Protein AF-A0A9E6CEV5-F1 (afdb_monomer_lite)

Secondary structure (DSSP, 8-state):
------HHHHHHHHHHHHHHHHHHHHHHHHHHHHHHHHHHHTTT-EEEE-TTEEEEEEETTEEEEEE-SEEEE--TTTTEEEEEEE-

Foldseek 3Di:
DCPPDDPVNVVVVVVVVVVVVVVVVVVCVVVVVVVVVVVVQQPPQKDFAAQQWKKFKDAPNHTDDIDHGGIDGHHTPPRIDIDIDGD

Structure (mmCIF, N/CA/C/O backbone):
data_AF-A0A9E6CEV5-F1
#
_entry.id   AF-A0A9E6CEV5-F1
#
loop_
_atom_site.group_PDB
_atom_site.id
_atom_site.type_symbol
_atom_site.label_atom_id
_atom_site.label_alt_id
_atom_site.label_comp_id
_atom_site.label_asym_id
_atom_site.label_entity_id
_atom_site.label_seq_id
_atom_site.pdbx_PDB_ins_code
_atom_site.Cartn_x
_atom_site.Cartn_y
_atom_site.Cartn_z
_atom_site.occupancy
_atom_site.B_iso_or_equiv
_atom_site.auth_seq_id
_atom_site.auth_comp_id
_atom_site.auth_asym_id
_atom_site.auth_atom_id
_atom_site.pdbx_PDB_model_num
ATOM 1 N N . MET A 1 1 ? 43.196 4.125 -47.504 1.00 60.66 1 MET A N 1
ATOM 2 C CA . MET A 1 1 ? 42.634 4.518 -46.202 1.00 60.66 1 MET A CA 1
ATOM 3 C C . MET A 1 1 ? 41.174 4.805 -46.439 1.00 60.66 1 MET A C 1
ATOM 5 O O . MET A 1 1 ? 40.934 5.772 -47.129 1.00 60.66 1 MET A O 1
ATOM 9 N N . ASP A 1 2 ? 40.269 3.987 -45.908 1.00 63.75 2 ASP A N 1
ATOM 10 C CA . ASP A 1 2 ? 38.863 4.350 -45.692 1.00 63.75 2 ASP A CA 1
ATOM 11 C C . ASP A 1 2 ? 38.374 3.535 -44.489 1.00 63.75 2 ASP A C 1
ATOM 13 O O . ASP A 1 2 ? 37.731 2.500 -44.616 1.00 63.75 2 ASP A O 1
ATOM 17 N N . ASP A 1 3 ? 38.759 3.996 -43.297 1.00 67.69 3 ASP A N 1
ATOM 18 C CA . ASP A 1 3 ? 38.206 3.565 -42.000 1.00 67.69 3 ASP A CA 1
ATOM 19 C C . ASP A 1 3 ? 36.866 4.282 -41.723 1.00 67.69 3 ASP A C 1
ATOM 21 O O . ASP A 1 3 ? 36.517 4.640 -40.599 1.00 67.69 3 ASP A O 1
ATOM 25 N N . PHE A 1 4 ? 36.108 4.563 -42.784 1.00 67.25 4 PHE A N 1
ATOM 26 C CA . PHE A 1 4 ? 34.759 5.083 -42.669 1.00 67.25 4 PHE A CA 1
ATOM 27 C C . PHE A 1 4 ? 33.823 3.887 -42.582 1.00 67.25 4 PHE A C 1
ATOM 29 O O . PHE A 1 4 ? 33.513 3.247 -43.586 1.00 67.25 4 PHE A O 1
ATOM 36 N N . ARG A 1 5 ? 33.392 3.572 -41.354 1.00 70.00 5 ARG A N 1
ATOM 37 C CA . ARG A 1 5 ? 32.260 2.666 -41.114 1.00 70.00 5 ARG A CA 1
ATOM 38 C C . ARG A 1 5 ? 31.133 3.068 -42.064 1.00 70.00 5 ARG A C 1
ATOM 40 O O . ARG A 1 5 ? 30.712 4.227 -42.040 1.00 70.00 5 ARG A O 1
ATOM 47 N N . SER A 1 6 ? 30.685 2.135 -42.905 1.00 77.44 6 SER A N 1
ATOM 48 C CA . SER A 1 6 ? 29.598 2.404 -43.842 1.00 77.44 6 SER A CA 1
ATOM 49 C C . SER A 1 6 ? 28.378 2.869 -43.040 1.00 77.44 6 SER A C 1
ATOM 51 O O . SER A 1 6 ? 28.119 2.291 -41.976 1.00 77.44 6 SER A O 1
ATOM 53 N N . PRO A 1 7 ? 27.625 3.891 -43.488 1.00 76.56 7 PRO A N 1
ATOM 54 C CA . PRO A 1 7 ? 26.448 4.376 -42.768 1.00 76.56 7 PRO A CA 1
ATOM 55 C C . PRO A 1 7 ? 25.508 3.245 -42.314 1.00 76.56 7 PRO A C 1
ATOM 57 O O . PRO A 1 7 ? 24.992 3.272 -41.199 1.00 76.56 7 PRO A O 1
ATOM 60 N N . ASP A 1 8 ? 25.376 2.192 -43.122 1.00 79.44 8 ASP A N 1
ATOM 61 C CA . ASP A 1 8 ? 24.537 1.019 -42.852 1.00 79.44 8 ASP A CA 1
ATOM 62 C C . ASP A 1 8 ? 24.963 0.188 -41.628 1.00 79.44 8 ASP A C 1
ATOM 64 O O . ASP A 1 8 ? 24.116 -0.402 -40.947 1.00 79.44 8 ASP A O 1
ATOM 68 N N . ASP A 1 9 ? 26.260 0.143 -41.318 1.00 82.75 9 ASP A N 1
ATOM 69 C CA . ASP A 1 9 ? 26.780 -0.602 -40.168 1.00 82.75 9 ASP A CA 1
ATOM 70 C C . ASP A 1 9 ? 26.437 0.112 -38.858 1.00 82.75 9 ASP A C 1
ATOM 72 O O . ASP A 1 9 ? 26.030 -0.529 -37.885 1.00 82.75 9 ASP A O 1
ATOM 76 N N . LEU A 1 10 ? 26.498 1.448 -38.860 1.00 82.62 10 LEU A N 1
ATOM 77 C CA . LEU A 1 10 ? 26.101 2.286 -37.726 1.00 82.62 10 LEU A CA 1
ATOM 78 C C . LEU A 1 10 ? 24.610 2.108 -37.420 1.00 82.62 10 LEU A C 1
ATOM 80 O O . LEU A 1 10 ? 24.241 1.826 -36.278 1.00 82.62 10 LEU A O 1
ATOM 84 N N . PHE A 1 11 ? 23.761 2.155 -38.451 1.00 85.50 11 PHE A N 1
ATOM 85 C CA . PHE A 1 11 ? 22.321 1.941 -38.294 1.00 85.50 11 PHE A CA 1
ATOM 86 C C . PHE A 1 11 ? 21.987 0.540 -37.762 1.00 85.50 11 PHE A C 1
ATOM 88 O O . PHE A 1 11 ? 21.078 0.377 -36.943 1.00 85.50 11 PHE A O 1
ATOM 95 N N . ARG A 1 12 ? 22.725 -0.494 -38.180 1.00 87.25 12 ARG A N 1
ATOM 96 C CA . ARG A 1 12 ? 22.517 -1.871 -37.705 1.00 87.25 12 ARG A CA 1
ATOM 97 C C . ARG A 1 12 ? 22.921 -2.046 -36.244 1.00 87.25 12 ARG A C 1
ATOM 99 O O . ARG A 1 12 ? 22.217 -2.736 -35.498 1.00 87.25 12 ARG A O 1
ATOM 106 N N . GLU A 1 13 ? 24.030 -1.441 -35.826 1.00 89.38 13 GLU A N 1
ATOM 107 C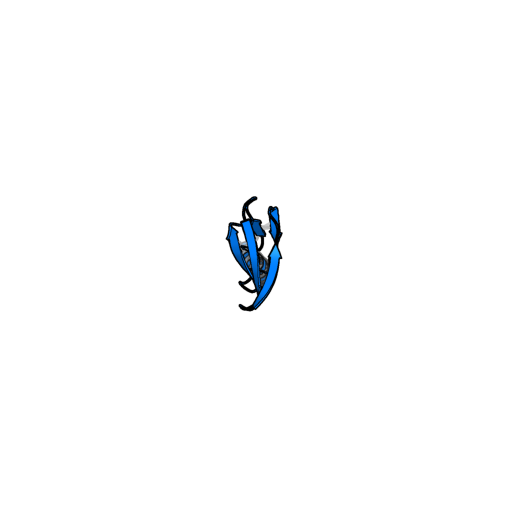 CA . GLU A 1 13 ? 24.451 -1.449 -34.425 1.00 89.38 13 GLU A CA 1
ATOM 108 C C . GLU A 1 13 ? 23.458 -0.706 -33.532 1.00 89.38 13 GLU A C 1
ATOM 110 O O . GLU A 1 13 ? 23.098 -1.213 -32.467 1.00 89.38 13 GLU A O 1
ATOM 115 N N . GLU A 1 14 ? 22.959 0.447 -33.977 1.00 87.44 14 GLU A N 1
ATOM 116 C CA . GLU A 1 14 ? 21.923 1.199 -33.271 1.00 87.44 14 GLU A CA 1
ATOM 117 C C . GLU A 1 14 ? 20.622 0.404 -33.154 1.00 87.44 14 GLU A C 1
ATOM 119 O O . GLU A 1 14 ? 20.097 0.246 -32.051 1.00 87.44 14 GLU A O 1
ATOM 124 N N . ALA A 1 15 ? 20.141 -0.196 -34.245 1.00 89.50 15 ALA A N 1
ATOM 125 C CA . ALA A 1 15 ? 18.945 -1.035 -34.224 1.00 89.50 15 ALA A CA 1
ATOM 126 C C . ALA A 1 15 ? 19.102 -2.239 -33.279 1.00 89.50 15 ALA A C 1
ATOM 128 O O . ALA A 1 15 ? 18.177 -2.585 -32.538 1.00 89.50 15 ALA A O 1
ATOM 129 N N . LYS A 1 16 ? 20.285 -2.868 -33.255 1.00 92.38 16 LYS A N 1
ATOM 130 C CA . LYS A 1 16 ? 20.590 -3.976 -32.339 1.00 92.38 16 LYS A CA 1
ATOM 131 C C . LYS A 1 16 ? 20.621 -3.505 -30.884 1.00 92.38 16 LYS A C 1
ATOM 133 O O . LYS A 1 16 ? 20.057 -4.192 -30.034 1.00 92.38 16 LYS A O 1
ATOM 138 N N . LYS A 1 17 ? 21.211 -2.338 -30.598 1.00 89.56 17 LYS A N 1
ATOM 139 C CA . LYS A 1 17 ? 21.213 -1.718 -29.261 1.00 89.56 17 LYS A CA 1
ATOM 140 C C . LYS A 1 17 ? 19.799 -1.364 -28.804 1.00 89.56 17 LYS A C 1
ATOM 142 O O . LYS A 1 17 ? 19.430 -1.737 -27.699 1.00 89.56 17 LYS A O 1
ATOM 147 N N . ILE A 1 18 ? 18.984 -0.731 -29.649 1.00 91.31 18 ILE A N 1
ATOM 148 C CA . ILE A 1 18 ? 17.588 -0.374 -29.338 1.00 91.31 18 ILE A CA 1
ATOM 149 C C . ILE A 1 18 ? 16.754 -1.628 -29.067 1.00 91.31 18 ILE A C 1
ATOM 151 O O . ILE A 1 18 ? 16.038 -1.699 -28.069 1.00 91.31 18 ILE A O 1
ATOM 155 N N . LYS A 1 19 ? 16.885 -2.655 -29.913 1.00 92.94 19 LYS A N 1
ATOM 156 C CA . LYS A 1 19 ? 16.189 -3.934 -29.731 1.00 92.94 19 LYS A CA 1
ATOM 157 C C . LYS A 1 19 ? 16.613 -4.640 -28.442 1.00 92.94 19 LYS A C 1
ATOM 159 O O . LYS A 1 19 ? 15.765 -5.197 -27.747 1.00 92.94 19 LYS A O 1
ATOM 164 N N . GLN A 1 20 ? 17.908 -4.619 -28.126 1.00 92.56 20 GLN A N 1
ATOM 165 C CA . GLN A 1 20 ? 18.445 -5.198 -26.898 1.00 92.56 20 GLN A CA 1
ATOM 166 C C . GLN A 1 20 ? 17.942 -4.437 -25.665 1.00 92.56 20 GLN A C 1
ATOM 168 O O . GLN A 1 20 ? 17.379 -5.064 -24.773 1.00 92.56 20 GLN A O 1
ATOM 173 N N . MET A 1 21 ? 18.014 -3.102 -25.672 1.00 87.50 21 MET A N 1
ATOM 174 C CA . MET A 1 21 ? 17.462 -2.257 -24.608 1.00 87.50 21 MET A CA 1
ATOM 175 C C . MET A 1 21 ? 15.973 -2.540 -24.389 1.00 87.50 21 MET A C 1
ATOM 177 O O . MET A 1 21 ? 15.558 -2.784 -23.261 1.00 87.50 21 MET A O 1
ATOM 181 N N . GLY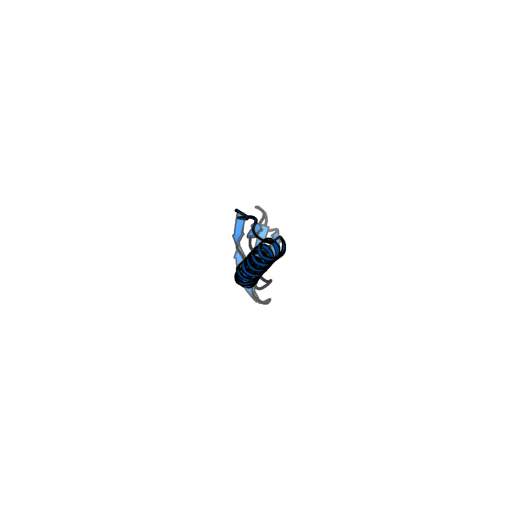 A 1 22 ? 15.165 -2.594 -25.454 1.00 91.00 22 GLY A N 1
ATOM 182 C CA . GLY A 1 22 ? 13.736 -2.907 -25.347 1.00 91.00 22 GLY A CA 1
ATOM 183 C C . GLY A 1 22 ? 13.463 -4.272 -24.707 1.00 91.00 22 GLY A C 1
ATOM 184 O O . GLY A 1 22 ? 12.554 -4.406 -23.890 1.00 91.00 22 GLY A O 1
ATOM 185 N N . LYS A 1 23 ? 14.284 -5.281 -25.020 1.00 92.62 23 LYS A N 1
ATOM 186 C CA . LYS A 1 23 ? 14.193 -6.616 -24.414 1.00 92.62 23 LYS A CA 1
ATOM 187 C C . LYS A 1 23 ? 14.559 -6.602 -22.926 1.00 92.62 23 LYS A C 1
ATOM 189 O O . LYS A 1 23 ? 13.909 -7.289 -22.138 1.00 92.62 23 LYS A O 1
ATOM 194 N N . ASP A 1 24 ? 15.550 -5.801 -22.545 1.00 91.25 24 ASP A N 1
ATOM 195 C CA . ASP A 1 24 ? 15.965 -5.638 -21.153 1.00 91.25 24 ASP A CA 1
ATOM 196 C C . ASP A 1 24 ? 14.879 -4.924 -20.329 1.00 91.25 24 ASP A C 1
ATOM 198 O O . ASP A 1 24 ? 14.534 -5.399 -19.249 1.00 91.25 24 ASP A O 1
ATOM 202 N N . TYR A 1 25 ? 14.235 -3.878 -20.864 1.00 89.00 25 TYR A N 1
ATOM 203 C CA . TYR A 1 25 ? 13.078 -3.235 -20.219 1.00 89.00 25 TYR A CA 1
ATOM 204 C C . TYR A 1 25 ? 11.868 -4.169 -20.112 1.00 89.00 25 TYR A C 1
ATOM 206 O O . TYR A 1 25 ? 11.225 -4.229 -19.062 1.00 89.00 25 TYR A O 1
ATOM 214 N N . ALA A 1 26 ? 11.577 -4.941 -21.164 1.00 93.88 26 ALA A N 1
ATOM 215 C CA . ALA A 1 26 ? 10.461 -5.885 -21.171 1.00 93.88 26 ALA A CA 1
ATOM 216 C C . ALA A 1 26 ? 10.563 -6.927 -20.044 1.00 93.88 26 ALA A C 1
ATOM 218 O O . ALA A 1 26 ? 9.545 -7.343 -19.492 1.00 93.88 26 ALA A O 1
ATOM 219 N N . LYS A 1 27 ? 11.785 -7.299 -19.643 1.00 94.75 27 LYS A N 1
ATOM 220 C CA . LYS A 1 27 ? 12.032 -8.202 -18.510 1.00 94.75 27 LYS A CA 1
ATOM 221 C C . LYS A 1 27 ? 11.547 -7.631 -17.170 1.00 94.75 27 LYS A C 1
ATOM 223 O O . LYS A 1 27 ? 11.162 -8.404 -16.295 1.00 94.75 27 LYS A O 1
ATOM 228 N N . PHE A 1 28 ? 11.541 -6.308 -17.002 1.00 95.62 28 PHE A N 1
ATOM 229 C CA . PHE A 1 28 ? 11.119 -5.649 -15.760 1.00 95.62 28 PHE A CA 1
ATOM 230 C C . PHE A 1 28 ? 9.630 -5.299 -15.718 1.00 95.62 28 PHE A C 1
ATOM 232 O O . PHE A 1 28 ? 9.103 -5.070 -14.631 1.00 95.62 28 PHE A O 1
ATOM 239 N N . ILE A 1 29 ? 8.929 -5.315 -16.857 1.00 96.31 29 ILE A N 1
ATOM 240 C CA . ILE A 1 29 ? 7.476 -5.086 -16.922 1.00 96.31 29 ILE A CA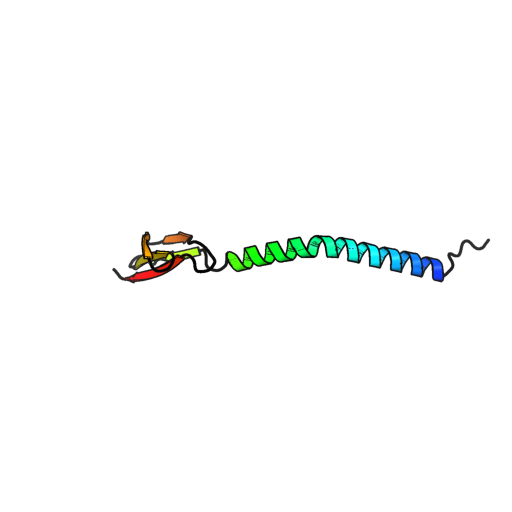 1
ATOM 241 C C . ILE A 1 29 ? 6.691 -5.936 -15.906 1.00 96.31 29 ILE A C 1
ATOM 243 O O . ILE A 1 29 ? 5.924 -5.348 -15.145 1.00 96.31 29 ILE A O 1
ATOM 247 N N . PRO A 1 30 ? 6.861 -7.272 -15.808 1.00 96.06 30 PRO A N 1
ATOM 248 C CA . PRO A 1 30 ? 6.090 -8.062 -14.846 1.00 96.06 30 PRO A CA 1
ATOM 249 C C . PRO A 1 30 ? 6.364 -7.654 -13.393 1.00 96.06 30 PRO A C 1
ATOM 251 O O . PRO A 1 30 ? 5.444 -7.617 -12.581 1.00 96.06 30 PRO A O 1
ATOM 254 N N . ILE A 1 31 ? 7.606 -7.285 -13.069 1.00 96.69 31 ILE A N 1
ATOM 255 C CA . ILE A 1 31 ? 7.981 -6.814 -11.729 1.00 96.69 31 ILE A CA 1
ATOM 256 C C . ILE A 1 31 ? 7.287 -5.483 -11.429 1.00 96.69 31 ILE A C 1
ATOM 258 O O . ILE A 1 31 ? 6.702 -5.324 -10.360 1.00 96.69 31 ILE A O 1
ATOM 262 N N . ALA A 1 32 ? 7.303 -4.549 -12.383 1.00 96.44 32 ALA A N 1
ATOM 263 C CA . ALA A 1 32 ? 6.631 -3.262 -12.251 1.00 96.44 32 ALA A CA 1
ATOM 264 C C . ALA A 1 32 ? 5.114 -3.425 -12.064 1.00 96.44 32 ALA A C 1
ATOM 266 O O . ALA A 1 32 ? 4.528 -2.767 -11.207 1.00 96.44 32 ALA A O 1
ATOM 267 N N . VAL A 1 33 ? 4.486 -4.343 -12.807 1.00 97.38 33 VAL A N 1
ATOM 268 C CA . VAL A 1 33 ? 3.056 -4.655 -12.668 1.00 97.38 33 VAL A CA 1
ATOM 269 C C . VAL A 1 33 ? 2.747 -5.217 -11.280 1.00 97.38 33 VAL A C 1
ATOM 271 O O . VAL A 1 33 ? 1.821 -4.744 -10.629 1.00 97.38 33 VAL A O 1
ATOM 274 N N . VAL A 1 34 ? 3.528 -6.182 -10.787 1.00 97.25 34 VAL A N 1
ATOM 275 C CA . VAL A 1 34 ? 3.325 -6.750 -9.442 1.00 97.25 34 VAL A CA 1
ATOM 276 C C . VAL A 1 34 ? 3.510 -5.688 -8.358 1.00 97.25 34 VAL A C 1
ATOM 278 O O . VAL A 1 34 ? 2.681 -5.588 -7.456 1.00 97.25 34 VAL A O 1
ATOM 281 N N . ALA A 1 35 ? 4.551 -4.860 -8.460 1.00 96.75 35 ALA A N 1
ATOM 282 C CA . ALA A 1 35 ? 4.780 -3.764 -7.523 1.00 96.75 35 ALA A CA 1
ATOM 283 C C . ALA A 1 35 ? 3.601 -2.778 -7.509 1.00 96.75 35 ALA A C 1
ATOM 285 O O . ALA A 1 35 ? 3.123 -2.399 -6.440 1.00 96.75 35 ALA A O 1
ATOM 286 N N . LEU A 1 36 ? 3.081 -2.423 -8.688 1.00 96.62 36 LEU A N 1
ATOM 287 C CA . LEU A 1 36 ? 1.912 -1.560 -8.813 1.00 96.62 36 LEU A CA 1
ATOM 288 C C . LEU A 1 36 ? 0.672 -2.184 -8.158 1.00 96.62 36 LEU A C 1
ATOM 290 O O . LEU A 1 36 ? -0.019 -1.505 -7.402 1.00 96.62 36 LEU A O 1
ATOM 294 N N . LEU A 1 37 ? 0.411 -3.475 -8.385 1.00 95.31 37 LEU A N 1
ATOM 295 C CA . LEU A 1 37 ? -0.712 -4.181 -7.759 1.00 95.31 37 LEU A CA 1
ATOM 296 C C . LEU A 1 37 ? -0.605 -4.205 -6.230 1.00 95.31 37 LEU A C 1
ATOM 298 O O . LEU A 1 37 ? -1.616 -4.031 -5.552 1.00 95.31 37 LEU A O 1
ATOM 302 N N . ILE A 1 38 ? 0.600 -4.374 -5.678 1.00 94.56 38 ILE A N 1
ATOM 303 C CA . ILE A 1 38 ? 0.827 -4.318 -4.227 1.00 94.56 38 ILE A CA 1
ATOM 304 C C . ILE A 1 38 ? 0.510 -2.920 -3.690 1.00 94.56 38 ILE A C 1
ATOM 306 O O . ILE A 1 38 ? -0.221 -2.798 -2.708 1.00 94.56 38 ILE A O 1
ATOM 310 N N . ILE A 1 39 ? 1.006 -1.865 -4.342 1.00 94.00 39 ILE A N 1
ATOM 311 C CA . ILE A 1 39 ? 0.755 -0.475 -3.930 1.00 94.00 39 ILE A CA 1
ATOM 312 C C . ILE A 1 39 ? -0.746 -0.168 -3.945 1.00 94.00 39 ILE A C 1
ATOM 314 O O . ILE A 1 39 ? -1.274 0.364 -2.968 1.00 94.00 39 ILE A O 1
ATOM 318 N N . LEU A 1 40 ? -1.441 -0.543 -5.022 1.00 92.50 40 LEU A N 1
ATOM 319 C CA . LEU A 1 40 ? -2.890 -0.368 -5.137 1.00 92.50 40 LEU A CA 1
ATOM 320 C C . LEU A 1 40 ? -3.644 -1.185 -4.081 1.00 92.50 40 LEU A C 1
ATOM 322 O O . LEU A 1 40 ? -4.595 -0.690 -3.484 1.00 92.50 40 LEU A O 1
ATOM 326 N N . GLY A 1 41 ? -3.198 -2.411 -3.801 1.00 90.12 41 GLY A N 1
ATOM 327 C CA . GLY A 1 41 ? -3.807 -3.263 -2.784 1.00 90.12 41 GLY A CA 1
ATOM 328 C C . GLY A 1 41 ? -3.676 -2.699 -1.371 1.00 90.12 41 GLY A C 1
ATOM 329 O O . GLY A 1 41 ? -4.616 -2.800 -0.589 1.00 90.12 41 GLY A O 1
ATOM 330 N N . LEU A 1 42 ? -2.547 -2.067 -1.046 1.00 91.19 42 LEU A N 1
ATOM 331 C CA . LEU A 1 42 ? -2.289 -1.480 0.271 1.00 91.19 42 LEU A CA 1
ATOM 332 C C . LEU A 1 42 ? -3.036 -0.161 0.520 1.00 91.19 42 LEU A C 1
ATOM 334 O O . LEU A 1 42 ? -3.021 0.335 1.654 1.00 91.19 42 LEU A O 1
ATOM 338 N N . GLN A 1 43 ? -3.707 0.410 -0.485 1.00 87.00 43 GLN A N 1
ATOM 339 C CA . GLN A 1 43 ? -4.482 1.631 -0.290 1.00 87.00 43 GLN A CA 1
ATOM 340 C C . GLN A 1 43 ? -5.571 1.439 0.772 1.00 87.00 43 GLN A C 1
ATOM 342 O O . GLN A 1 43 ? -6.316 0.460 0.785 1.00 87.00 43 GLN A O 1
ATOM 347 N N . GLY A 1 44 ? -5.665 2.408 1.684 1.00 85.19 44 GLY A N 1
ATOM 348 C CA . GLY A 1 44 ? -6.681 2.416 2.734 1.00 85.19 44 GLY A CA 1
ATOM 349 C C . GLY A 1 44 ? -6.494 1.352 3.819 1.00 85.19 44 GLY A C 1
ATOM 350 O O . GLY A 1 44 ? -7.451 1.060 4.530 1.00 85.19 44 GLY A O 1
ATOM 351 N N . THR A 1 45 ? -5.301 0.764 3.962 1.00 92.19 45 THR A N 1
ATOM 352 C CA . THR A 1 45 ? -4.971 -0.159 5.069 1.00 92.19 45 THR A CA 1
ATOM 353 C C . THR A 1 45 ? -4.807 0.546 6.408 1.00 92.19 45 THR A C 1
ATOM 355 O O . THR A 1 45 ? -5.043 -0.058 7.448 1.00 92.19 45 THR A O 1
ATOM 358 N N . ILE A 1 46 ? -4.435 1.822 6.405 1.00 93.75 46 ILE A N 1
ATOM 359 C CA . ILE A 1 46 ? -4.272 2.627 7.615 1.00 93.75 46 ILE A CA 1
ATOM 360 C C . ILE A 1 46 ? -5.548 3.438 7.842 1.00 93.75 46 ILE A C 1
ATOM 362 O O . ILE A 1 46 ? -6.095 4.019 6.904 1.00 93.75 46 ILE A O 1
ATOM 366 N N . TYR A 1 47 ? -6.026 3.472 9.082 1.00 92.94 47 TYR A N 1
ATOM 367 C CA . TYR A 1 47 ? -7.181 4.263 9.495 1.00 92.94 47 TYR A CA 1
ATOM 368 C C . TYR A 1 47 ? -6.982 4.797 10.912 1.00 92.94 47 TYR A C 1
ATOM 370 O O . TYR A 1 47 ? -6.234 4.228 11.705 1.00 92.94 47 TYR A O 1
ATOM 378 N N . SER A 1 48 ? -7.661 5.892 11.229 1.00 94.25 48 SER A N 1
ATOM 379 C CA . SER A 1 48 ? -7.636 6.510 12.552 1.00 94.25 48 SER A CA 1
ATOM 380 C C . SER A 1 48 ? -9.025 6.511 13.172 1.00 94.25 48 SER A C 1
ATOM 382 O O . SER A 1 48 ? -10.011 6.710 12.462 1.00 94.25 48 SER A O 1
ATOM 384 N N . ILE A 1 49 ? -9.083 6.334 14.487 1.00 96.56 49 ILE A N 1
ATOM 385 C CA . ILE A 1 49 ? -10.299 6.438 15.296 1.00 96.56 49 ILE A CA 1
ATOM 386 C C . ILE A 1 49 ? -10.191 7.675 16.188 1.00 96.56 49 ILE A C 1
ATOM 388 O O . ILE A 1 49 ? -9.135 7.903 16.788 1.00 96.56 49 ILE A O 1
ATOM 392 N N . GLY A 1 50 ? -11.256 8.482 16.237 1.00 94.69 50 GLY A N 1
ATOM 393 C CA . GLY A 1 50 ? -11.313 9.680 17.072 1.00 94.69 50 GLY A CA 1
ATOM 394 C C . GLY A 1 50 ? -11.302 9.369 18.578 1.00 94.69 50 GLY A C 1
ATOM 395 O O . GLY A 1 50 ? -11.615 8.249 18.968 1.00 94.69 50 GLY A O 1
ATOM 396 N N . PRO A 1 51 ? -10.954 10.347 19.434 1.00 94.12 51 PRO A N 1
ATOM 397 C CA . PRO A 1 51 ? -10.915 10.183 20.895 1.00 94.12 51 PRO A CA 1
ATOM 398 C C . PRO A 1 51 ? -12.270 9.813 21.513 1.00 94.12 51 PRO A C 1
ATOM 400 O O . PRO A 1 51 ? -12.301 9.048 22.471 1.00 94.12 51 PRO A O 1
ATOM 403 N N . ASP A 1 52 ? -13.367 10.291 20.923 1.00 94.56 52 ASP A N 1
ATOM 404 C CA . ASP A 1 52 ? -14.741 10.013 21.365 1.00 94.56 52 ASP A CA 1
ATOM 405 C C . ASP A 1 52 ? -15.408 8.907 20.521 1.00 94.56 52 ASP A C 1
ATOM 407 O O . A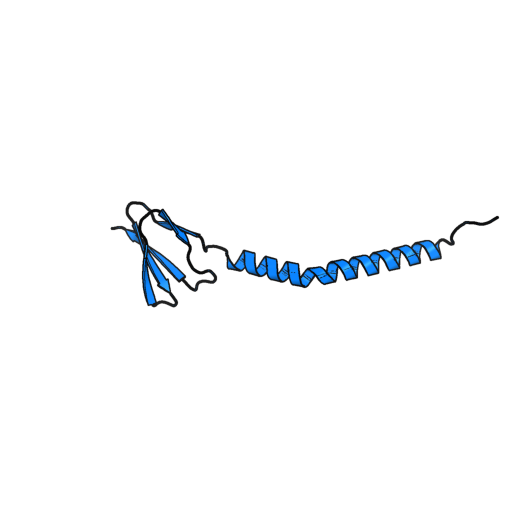SP A 1 52 ? -16.633 8.822 20.423 1.00 94.56 52 ASP A O 1
ATOM 411 N N . GLU A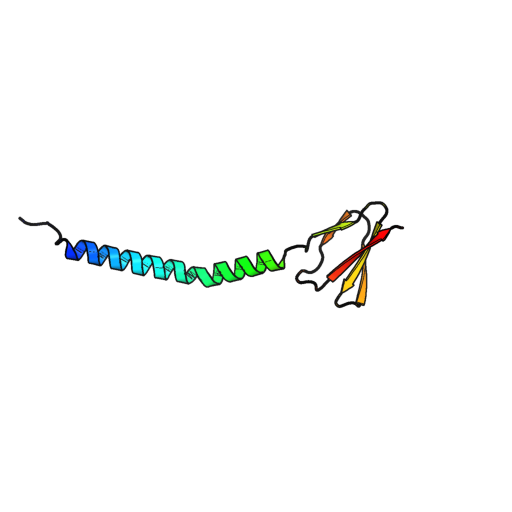 1 53 ? -14.610 8.087 19.830 1.00 95.69 53 GLU A N 1
ATOM 412 C CA . GLU A 1 53 ? -15.086 7.028 18.944 1.00 95.69 53 GLU A CA 1
ATOM 413 C C . GLU A 1 53 ? -14.447 5.679 19.283 1.00 95.69 53 GLU A C 1
ATOM 415 O O . GLU A 1 53 ? -13.311 5.581 19.742 1.00 95.69 53 GLU A O 1
ATOM 420 N N . VAL A 1 54 ? -15.172 4.607 18.977 1.00 94.88 54 VAL A N 1
ATOM 421 C CA . VAL A 1 54 ? -14.661 3.237 18.972 1.00 94.88 54 VAL A CA 1
ATOM 422 C C . VAL A 1 54 ? -14.793 2.676 17.564 1.00 94.88 54 VAL A C 1
ATOM 424 O O . VAL A 1 54 ? -15.853 2.734 16.938 1.00 94.88 54 VAL A O 1
ATOM 427 N N . GLY A 1 55 ? -13.705 2.115 17.042 1.00 95.62 55 GLY A N 1
ATOM 428 C CA . GLY A 1 55 ? -13.704 1.481 15.729 1.00 95.62 55 GLY A CA 1
ATOM 429 C C . GLY A 1 55 ? -14.242 0.060 15.810 1.00 95.62 55 GLY A C 1
ATOM 430 O O . GLY A 1 55 ? -13.590 -0.812 16.373 1.00 95.62 55 GLY A O 1
ATOM 431 N N . VAL A 1 56 ? -15.404 -0.214 15.221 1.00 95.62 56 VAL A N 1
ATOM 432 C CA . VAL A 1 56 ? -15.923 -1.582 15.089 1.00 95.62 56 VAL A CA 1
ATOM 433 C C . VAL A 1 56 ? -15.363 -2.212 13.820 1.00 95.62 56 VAL A C 1
ATOM 435 O O . VAL A 1 56 ? -15.664 -1.771 12.708 1.00 95.62 56 VAL A O 1
ATOM 438 N N . VAL A 1 57 ? -14.555 -3.260 13.981 1.00 95.81 57 VAL A N 1
ATOM 439 C CA . VAL A 1 57 ? -13.911 -3.977 12.878 1.00 95.81 57 VAL A CA 1
ATOM 440 C C . VAL A 1 57 ? -14.701 -5.233 12.537 1.00 95.81 57 VAL A C 1
ATOM 442 O O . VAL A 1 57 ? -14.890 -6.134 13.360 1.00 95.81 57 VAL A O 1
ATOM 445 N N . GLN A 1 58 ? -15.113 -5.314 11.278 1.00 96.06 58 GLN A N 1
ATOM 446 C CA . GLN A 1 58 ? -15.799 -6.459 10.701 1.00 96.06 58 GLN A CA 1
ATOM 447 C C . GLN A 1 58 ? -14.937 -7.083 9.609 1.00 96.06 58 GLN A C 1
ATOM 449 O O . GLN A 1 58 ? -14.431 -6.381 8.736 1.00 96.06 58 GLN A O 1
ATOM 454 N N . ARG A 1 59 ? -14.799 -8.407 9.616 1.00 95.56 59 ARG A N 1
ATOM 455 C CA . ARG A 1 59 ? -14.103 -9.166 8.575 1.00 95.56 59 ARG A CA 1
ATOM 456 C C . ARG A 1 59 ? -15.110 -10.009 7.817 1.00 95.56 59 ARG A C 1
ATOM 458 O O . ARG A 1 59 ? -15.822 -10.803 8.427 1.00 95.56 59 ARG A O 1
ATOM 465 N N . PHE A 1 60 ? -15.201 -9.807 6.504 1.00 93.88 60 PHE A N 1
ATOM 466 C CA . PHE A 1 60 ? -16.225 -10.446 5.663 1.00 93.88 60 PHE A CA 1
ATOM 467 C C . PHE A 1 60 ? -17.654 -10.317 6.240 1.00 93.88 60 PHE A C 1
ATOM 469 O O . PHE A 1 60 ? -18.440 -11.260 6.207 1.00 93.88 60 PHE A O 1
ATOM 476 N N . GLY A 1 61 ? -17.971 -9.161 6.837 1.00 92.12 61 GLY A N 1
ATOM 477 C CA . GLY A 1 61 ? -19.279 -8.884 7.448 1.00 92.12 61 GLY A CA 1
ATOM 478 C C . GLY A 1 61 ? -19.508 -9.488 8.839 1.00 92.12 61 GLY A C 1
ATOM 479 O O . GLY A 1 61 ? -20.579 -9.300 9.404 1.00 92.12 61 GLY A O 1
ATOM 480 N N . LYS A 1 62 ? -18.527 -10.190 9.420 1.00 94.38 62 LYS A N 1
ATOM 481 C CA . LYS A 1 62 ? -18.599 -10.698 10.798 1.00 94.38 62 LYS A CA 1
ATOM 482 C C . LYS A 1 62 ? -17.807 -9.805 11.739 1.00 94.38 62 LYS A C 1
ATOM 484 O O . LYS A 1 62 ? -16.689 -9.414 11.409 1.00 94.38 62 LYS A O 1
ATOM 489 N N . TYR A 1 63 ? -18.358 -9.513 12.913 1.00 95.12 63 TYR A N 1
ATOM 490 C CA . TYR A 1 63 ? -17.633 -8.803 13.966 1.00 95.12 63 TYR A CA 1
ATOM 491 C C . TYR A 1 63 ? -16.383 -9.587 14.385 1.00 95.12 63 TYR A C 1
ATOM 493 O O . TYR A 1 63 ? -16.450 -10.799 14.592 1.00 95.12 63 TYR A O 1
ATOM 501 N N . VAL A 1 64 ? -15.250 -8.891 14.492 1.00 94.69 64 VAL A N 1
ATOM 502 C CA . VAL A 1 64 ? -13.982 -9.481 14.943 1.00 94.69 64 VAL A CA 1
ATOM 503 C C . VAL A 1 64 ? -13.495 -8.819 16.219 1.00 94.69 64 VAL A C 1
ATOM 505 O O . VAL A 1 64 ? -13.152 -9.515 17.169 1.00 94.69 64 VAL A O 1
ATOM 508 N N . ARG A 1 65 ? -13.403 -7.486 16.220 1.00 93.62 65 ARG A N 1
ATOM 509 C CA . ARG A 1 65 ? -12.813 -6.717 17.319 1.00 93.62 65 ARG A CA 1
ATOM 510 C C . ARG A 1 65 ? -13.279 -5.267 17.302 1.00 93.62 65 ARG A C 1
ATOM 512 O O . ARG A 1 65 ? -13.712 -4.767 16.263 1.00 93.62 65 ARG A O 1
ATOM 519 N N . THR A 1 66 ? -13.113 -4.594 18.430 1.00 95.38 66 THR A N 1
ATOM 520 C CA . THR A 1 66 ? -13.124 -3.136 18.530 1.00 95.38 66 THR A CA 1
ATOM 521 C C . THR A 1 66 ? -11.701 -2.591 18.623 1.00 95.38 66 THR A C 1
ATOM 523 O O . THR A 1 66 ? -10.779 -3.298 19.031 1.00 95.38 66 THR A O 1
ATOM 526 N N . THR A 1 67 ? -11.516 -1.338 18.219 1.00 95.19 67 THR A N 1
ATOM 527 C CA . THR A 1 67 ? -10.258 -0.598 18.350 1.00 95.19 67 THR A CA 1
ATOM 528 C C . THR A 1 67 ? -10.490 0.710 19.089 1.00 95.19 67 THR A C 1
ATOM 530 O O . THR A 1 67 ? -11.439 1.433 18.781 1.00 95.19 67 THR A O 1
ATOM 533 N N . GLU A 1 68 ? -9.605 1.004 20.032 1.00 94.56 68 GLU A N 1
ATOM 534 C CA . GLU A 1 68 ? -9.572 2.249 20.804 1.00 94.56 68 GLU A CA 1
ATOM 535 C C . GLU A 1 68 ? -9.138 3.449 19.940 1.00 94.56 68 GLU A C 1
ATOM 537 O O . GLU A 1 68 ? -8.664 3.252 18.812 1.00 94.56 68 GLU A O 1
ATOM 542 N N . PRO A 1 69 ? -9.272 4.691 20.438 1.00 95.88 69 PRO A N 1
ATOM 543 C CA . PRO A 1 69 ? -8.779 5.874 19.745 1.00 95.88 69 PRO A CA 1
ATOM 544 C C . PRO A 1 69 ? -7.304 5.773 19.348 1.00 95.88 69 PRO A C 1
ATOM 546 O O . PRO A 1 69 ? -6.469 5.287 20.111 1.00 95.88 69 PRO A O 1
ATOM 549 N N . GLY A 1 70 ? -6.969 6.258 18.152 1.00 95.19 70 GLY A N 1
ATOM 550 C CA . GLY A 1 70 ? -5.599 6.240 17.637 1.00 95.19 70 GLY A CA 1
ATOM 551 C C . GLY A 1 70 ? -5.469 5.699 16.216 1.00 95.19 70 GLY A C 1
ATOM 552 O O . GLY A 1 70 ? -6.453 5.553 15.487 1.00 95.19 70 GLY A O 1
ATOM 553 N N . LEU A 1 71 ? -4.222 5.449 15.808 1.00 95.50 71 LEU A N 1
ATOM 554 C CA . LEU A 1 71 ? -3.867 4.965 14.475 1.00 95.50 71 LEU A CA 1
ATOM 555 C C . LEU A 1 71 ? -3.812 3.437 14.454 1.00 95.50 71 LEU A C 1
ATOM 557 O O . LEU A 1 71 ? -3.071 2.828 15.222 1.00 95.50 71 LEU A O 1
ATOM 561 N N . HIS A 1 72 ? -4.539 2.830 13.523 1.00 94.81 72 HIS A N 1
ATOM 562 C CA . HIS A 1 72 ? -4.646 1.383 13.392 1.00 94.81 72 HIS A CA 1
ATOM 563 C C . HIS A 1 72 ? -4.431 0.933 11.950 1.00 94.81 72 HIS A C 1
ATOM 565 O O . HIS A 1 72 ? -4.586 1.694 10.991 1.00 94.81 72 HIS A O 1
ATOM 571 N N . VAL A 1 73 ? -4.098 -0.348 11.802 1.00 94.12 73 VAL A N 1
ATOM 572 C CA . VAL A 1 73 ? -3.940 -1.011 10.505 1.00 94.12 73 VAL A CA 1
ATOM 573 C C . VAL A 1 73 ? -5.004 -2.094 10.361 1.00 94.12 73 VAL A C 1
ATOM 575 O O . VAL A 1 73 ? -5.282 -2.853 11.293 1.00 94.12 73 VAL A O 1
ATOM 578 N N . LYS A 1 74 ? -5.626 -2.150 9.185 1.00 93.19 74 LYS A N 1
ATOM 579 C CA . LYS A 1 74 ? -6.579 -3.183 8.778 1.00 93.19 74 LYS A CA 1
ATOM 580 C C . LYS A 1 74 ? -6.077 -3.921 7.553 1.00 93.19 74 LYS A C 1
ATOM 582 O O . LYS A 1 74 ? -5.245 -3.424 6.792 1.00 93.19 74 LYS A O 1
ATOM 587 N N . LEU A 1 75 ? -6.638 -5.105 7.347 1.00 92.69 75 LEU A N 1
ATOM 588 C CA . LEU A 1 75 ? -6.349 -5.888 6.157 1.00 92.69 75 LEU A CA 1
ATOM 589 C C . LEU A 1 75 ? -6.821 -5.156 4.878 1.00 92.69 75 LEU A C 1
ATOM 591 O O . LEU A 1 75 ? -7.940 -4.628 4.857 1.00 92.69 75 LEU A O 1
ATOM 595 N N . PRO A 1 76 ? -5.983 -5.131 3.822 1.00 91.00 76 PRO A N 1
ATOM 596 C CA . PRO A 1 76 ? -6.285 -4.489 2.541 1.00 91.00 76 PRO A CA 1
ATOM 597 C C . PRO A 1 76 ? -7.423 -5.176 1.771 1.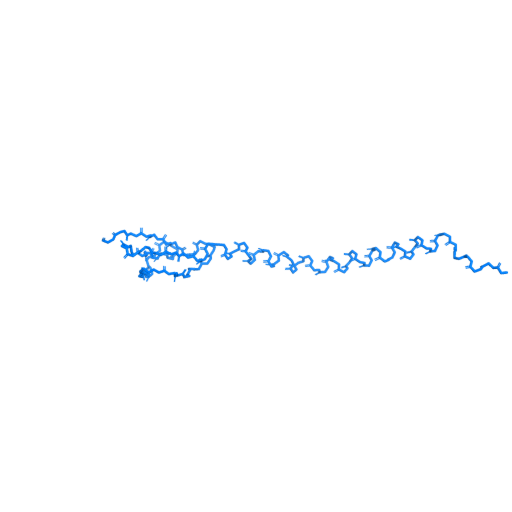00 91.00 76 PRO A C 1
ATOM 599 O O . PRO A 1 76 ? -7.976 -6.188 2.202 1.00 91.00 76 PRO A O 1
ATOM 602 N N . LEU A 1 77 ? -7.748 -4.637 0.588 1.00 88.00 77 LEU A N 1
ATOM 603 C CA . LEU A 1 77 ? -8.666 -5.251 -0.389 1.00 88.00 77 LEU A CA 1
ATOM 604 C C . LEU A 1 77 ? -10.106 -5.458 0.121 1.00 88.00 77 LEU A C 1
ATOM 606 O O . LEU A 1 77 ? -10.810 -6.360 -0.325 1.00 88.00 77 LEU A O 1
ATOM 610 N N . GLY A 1 78 ? -10.554 -4.641 1.077 1.00 85.75 78 GLY A N 1
ATOM 611 C CA . GLY A 1 78 ? -11.918 -4.720 1.614 1.00 85.75 78 GLY A CA 1
ATOM 612 C C . GLY A 1 78 ? -12.191 -5.950 2.486 1.00 85.75 78 GLY A C 1
ATOM 613 O O . GLY A 1 78 ? -13.343 -6.197 2.837 1.00 85.75 78 GLY A O 1
ATOM 614 N N . VAL A 1 79 ? -11.151 -6.700 2.871 1.00 92.25 79 VAL A N 1
ATOM 615 C CA . VAL A 1 79 ? -11.262 -7.851 3.783 1.00 92.25 79 VAL A CA 1
ATOM 616 C C . VAL A 1 79 ? -11.783 -7.414 5.151 1.00 92.25 79 VAL A C 1
ATOM 618 O O . VAL A 1 79 ? -12.625 -8.092 5.747 1.00 92.25 79 VAL A O 1
ATOM 621 N N . GLU A 1 80 ? -11.299 -6.271 5.639 1.00 94.88 80 GLU A N 1
ATOM 622 C CA . GLU A 1 80 ? -11.750 -5.651 6.880 1.00 94.88 80 GLU A CA 1
ATOM 623 C C . GLU A 1 80 ? -12.459 -4.314 6.607 1.00 94.88 80 GLU A C 1
ATOM 625 O O . GLU A 1 80 ? -11.934 -3.405 5.955 1.00 94.88 80 GLU A O 1
ATOM 630 N N . LYS A 1 81 ? -13.670 -4.181 7.153 1.00 92.75 81 LYS A N 1
ATOM 631 C CA . LYS A 1 81 ? -14.449 -2.944 7.181 1.00 92.75 81 LYS A CA 1
ATOM 632 C C . LYS A 1 81 ? -14.431 -2.391 8.599 1.00 92.75 81 LYS A C 1
ATOM 634 O O . LYS A 1 81 ? -14.737 -3.107 9.546 1.00 92.75 81 LYS A O 1
ATOM 639 N N . VAL A 1 82 ? -14.085 -1.116 8.722 1.00 94.94 82 VAL A N 1
ATOM 640 C CA . VAL A 1 82 ? -14.049 -0.405 10.002 1.00 94.94 82 VAL A CA 1
ATOM 641 C C . VAL A 1 82 ? -15.171 0.614 9.995 1.00 94.94 82 VAL A C 1
ATOM 643 O O . VAL A 1 82 ? -15.348 1.334 9.010 1.00 94.94 82 VAL A O 1
ATOM 646 N N . THR A 1 83 ? -15.934 0.657 11.076 1.00 94.69 83 THR A N 1
ATOM 647 C CA . THR A 1 83 ? -16.984 1.650 11.283 1.00 94.69 83 THR A CA 1
ATOM 648 C C . THR A 1 83 ? -16.716 2.356 12.609 1.00 94.69 83 THR A C 1
ATOM 650 O O . THR A 1 83 ? -16.833 1.704 13.645 1.00 94.69 83 THR A O 1
ATOM 653 N N . PRO A 1 84 ? -16.305 3.637 12.597 1.00 95.06 84 PRO A N 1
ATOM 654 C CA . PRO A 1 84 ? -16.197 4.425 13.817 1.00 95.06 84 PRO A CA 1
ATOM 655 C C . PRO A 1 84 ? -17.599 4.708 14.361 1.00 95.06 84 PRO A C 1
ATOM 657 O O . PRO A 1 84 ? -18.502 5.090 13.613 1.00 95.06 84 PRO A O 1
ATOM 660 N N . ILE A 1 85 ? -17.787 4.470 15.653 1.00 94.00 85 ILE A N 1
ATOM 661 C CA . ILE A 1 85 ? -19.043 4.694 16.368 1.00 94.00 85 ILE A CA 1
ATOM 662 C C . ILE A 1 85 ? -18.733 5.591 17.557 1.00 94.00 85 ILE A C 1
ATOM 664 O O . ILE A 1 85 ? -17.825 5.284 18.326 1.00 94.00 85 ILE A O 1
ATOM 668 N N . LYS A 1 86 ? -19.479 6.686 17.701 1.00 92.38 86 LYS A N 1
ATOM 669 C CA . LYS A 1 86 ? -19.345 7.587 18.848 1.00 92.38 86 LYS A CA 1
ATOM 670 C C . LYS A 1 86 ? -19.838 6.902 20.118 1.00 92.38 86 LYS A C 1
ATOM 672 O O . LYS A 1 86 ? -20.901 6.276 20.083 1.00 92.38 86 LYS A O 1
ATOM 677 N N . VAL A 1 87 ? -19.054 7.018 21.185 1.00 86.00 87 VAL A N 1
ATOM 678 C CA . VAL A 1 87 ? -19.397 6.525 22.529 1.00 86.00 87 VAL A CA 1
ATOM 679 C C . VAL A 1 87 ? -19.966 7.623 23.411 1.00 86.00 87 VAL A C 1
ATOM 681 O O . VAL A 1 87 ? -19.679 8.810 23.145 1.00 86.00 87 VAL A O 1
#

pLDDT: mean 90.8, std 7.53, range [60.66, 97.38]

Radius of gyration: 27.38 Å; chains: 1; bounding box: 62×21×69 Å

Sequence (87 aa):
MDDFRSPDDLFREEAKKIKQMGKDYAKFIPIAVVALLIILGLQGTIYSIGPDEVGVVQRFGKYVRTTEPGLHVKLPLGVEKVTPIKV